Protein AF-A0A7S2RQ10-F1 (afdb_monomer_lite)

Radius of gyration: 37.57 Å; chains: 1; bounding box: 50×36×138 Å

pLDDT: mean 71.28, std 14.57, range [36.88, 92.69]

Organism: NCBI:txid1034831

Foldseek 3Di:
DDDDDDDPPDPPPQDVVNVVVVVVVVVVVVPDPPVVPDDCVPPDPPPDPPVPCLPPDLCVLLVLLVVLLVVLVVLVVVLVVLVVVCVVDDPDPPDDPVVNVVVVVCSCCSSVVSNVSSVVSNVSSVVSNVSSVVVVVCVVVPVHDNPPDDD

InterPro domains:
  IPR021434 Protein of unknown function DUF3082 [PF11282] (57-135)

Secondary structure (DSSP, 8-state):
---PPPP--------HHHHHHHHHHHHHHHS--TTSSS-GGG---SS-----GGGS-HHHHHHHHHHHHHHHHHHHHHHHHHHHHHHHSPPPTTS-HHHHHHHHHHHHHHHHHHHHHHHHHHHHHHHHHHHHHHHHHHHHHT---------

Sequence (151 aa):
SHPVQSPRRRRRRQSINDRLMMEIAEQEEAVPTLESDLPEMEKAPILGYKEDIEDVDPFLTLGGAVLTAGASYGMWKATGFLATKFAEHPPSEDAFYVIQRAVVLVRTMTVGGFSLASGIFGVTAFGLFALGLRVLIGLLVGELRPSTNKQ

Structure (mmCIF, N/CA/C/O backbone):
data_AF-A0A7S2RQ10-F1
#
_entry.id   AF-A0A7S2RQ10-F1
#
loop_
_atom_site.group_PDB
_atom_site.id
_atom_site.type_symbol
_atom_site.label_atom_id
_atom_site.label_alt_id
_atom_site.label_comp_id
_atom_site.label_asym_id
_atom_site.label_entity_id
_atom_site.label_seq_id
_atom_site.pdbx_PDB_ins_code
_atom_site.Cartn_x
_atom_site.Cartn_y
_atom_site.Cartn_z
_atom_site.occupancy
_atom_site.B_iso_or_equiv
_atom_site.auth_seq_id
_atom_site.auth_comp_id
_atom_site.auth_asym_id
_atom_site.auth_atom_id
_atom_site.pdbx_PDB_model_num
ATOM 1 N N . SER A 1 1 ? 23.481 3.841 105.535 1.00 41.56 1 SER A N 1
ATOM 2 C CA . SER A 1 1 ? 24.075 5.151 105.208 1.00 41.56 1 SER A CA 1
ATOM 3 C C . SER A 1 1 ? 24.654 5.095 103.800 1.00 41.56 1 SER A C 1
ATOM 5 O O . SER A 1 1 ? 25.411 4.178 103.521 1.00 41.56 1 SER A O 1
ATOM 7 N N . HIS A 1 2 ? 24.303 6.086 102.965 1.00 42.06 2 HIS A N 1
ATOM 8 C CA . HIS A 1 2 ? 24.920 6.445 101.666 1.00 42.06 2 HIS A CA 1
ATOM 9 C C . HIS A 1 2 ? 24.568 5.592 100.415 1.00 42.06 2 HIS A C 1
ATOM 11 O O . HIS A 1 2 ? 24.184 4.438 100.555 1.00 42.06 2 HIS A O 1
ATOM 17 N N . PRO A 1 3 ? 24.590 6.182 99.193 1.00 48.78 3 PRO A N 1
ATOM 18 C CA . PRO A 1 3 ? 23.501 7.031 98.698 1.00 48.78 3 PRO A CA 1
ATOM 19 C C . PRO A 1 3 ? 23.098 6.764 97.227 1.00 48.78 3 PRO A C 1
ATOM 21 O O . PRO A 1 3 ? 23.748 6.061 96.459 1.00 48.78 3 PRO A O 1
ATOM 24 N N . VAL A 1 4 ? 21.995 7.418 96.869 1.00 47.97 4 VAL A N 1
ATOM 25 C CA . VAL A 1 4 ? 21.335 7.563 95.566 1.00 47.97 4 VAL A CA 1
ATOM 26 C C . VAL A 1 4 ? 22.298 7.956 94.432 1.00 47.97 4 VAL A C 1
ATOM 28 O O . VAL A 1 4 ? 22.932 9.010 94.481 1.00 47.97 4 VAL A O 1
ATOM 31 N N . GLN A 1 5 ? 22.348 7.146 93.368 1.00 49.72 5 GLN A N 1
ATOM 32 C CA . GLN A 1 5 ? 22.937 7.539 92.084 1.00 49.72 5 GLN A CA 1
ATOM 33 C C . GLN A 1 5 ? 21.971 8.464 91.334 1.00 49.72 5 GLN A C 1
ATOM 35 O O . GLN A 1 5 ? 20.829 8.107 91.049 1.00 49.72 5 GLN A O 1
ATOM 40 N N . SER A 1 6 ? 22.441 9.663 91.006 1.00 55.31 6 SER A N 1
ATOM 41 C CA . SER A 1 6 ? 21.746 10.628 90.156 1.00 55.31 6 SER A CA 1
ATOM 42 C C . SER A 1 6 ? 21.971 10.290 88.673 1.00 55.31 6 SER A C 1
ATOM 44 O O . SER A 1 6 ? 23.119 10.110 88.255 1.00 55.31 6 SER A O 1
ATOM 46 N N . PRO A 1 7 ? 20.925 10.236 87.827 1.00 49.44 7 PRO A N 1
ATOM 47 C CA . PRO A 1 7 ? 21.123 10.023 86.404 1.00 49.44 7 PRO A CA 1
ATOM 48 C C . PRO A 1 7 ? 21.595 11.327 85.751 1.00 49.44 7 PRO A C 1
ATOM 50 O O . PRO A 1 7 ? 20.900 12.346 85.734 1.00 49.44 7 PRO A O 1
ATOM 53 N N . ARG A 1 8 ? 22.805 11.291 85.185 1.00 49.03 8 ARG A N 1
ATOM 54 C CA . ARG A 1 8 ? 23.338 12.344 84.314 1.00 49.03 8 ARG A CA 1
ATOM 55 C C . ARG A 1 8 ? 22.391 12.548 83.126 1.00 49.03 8 ARG A C 1
ATOM 57 O O . ARG A 1 8 ? 22.332 11.713 82.225 1.00 49.03 8 ARG A O 1
ATOM 64 N N . ARG A 1 9 ? 21.695 13.690 83.097 1.00 52.34 9 ARG A N 1
ATOM 65 C CA . ARG A 1 9 ? 20.972 14.200 81.921 1.00 52.34 9 ARG A CA 1
ATOM 66 C C . ARG A 1 9 ? 21.951 14.354 80.753 1.00 52.34 9 ARG A C 1
ATOM 68 O O . ARG A 1 9 ? 22.672 15.346 80.659 1.00 52.34 9 ARG A O 1
ATOM 75 N N . ARG A 1 10 ? 21.970 13.383 79.836 1.00 55.22 10 ARG A N 1
ATOM 76 C CA . ARG A 1 10 ? 22.561 13.568 78.507 1.00 55.22 10 ARG A CA 1
ATOM 77 C C . ARG A 1 10 ? 21.682 14.564 77.751 1.00 55.22 10 ARG A C 1
ATOM 79 O O . ARG A 1 10 ? 20.586 14.223 77.318 1.00 55.22 10 ARG A O 1
ATOM 86 N N . ARG A 1 11 ? 22.162 15.804 77.611 1.00 55.44 11 ARG A N 1
ATOM 87 C CA . ARG A 1 11 ? 21.650 16.773 76.631 1.00 55.44 11 ARG A CA 1
ATOM 88 C C . ARG A 1 11 ? 21.770 16.125 75.250 1.00 55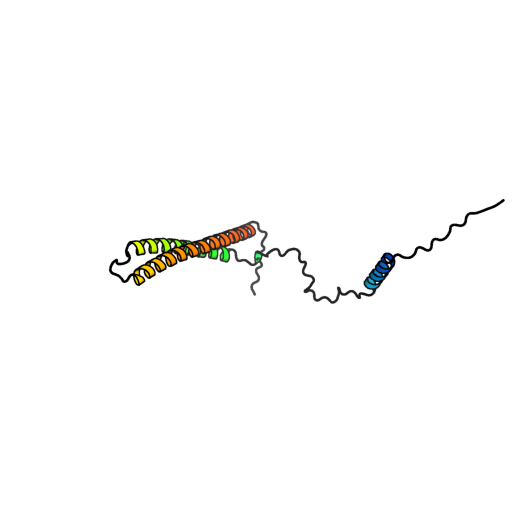.44 11 ARG A C 1
ATOM 90 O O . ARG A 1 11 ? 22.870 16.025 74.708 1.00 55.44 11 ARG A O 1
ATOM 97 N N . ARG A 1 12 ? 20.650 15.633 74.721 1.00 56.56 12 ARG A N 1
ATOM 98 C CA . ARG A 1 12 ? 20.538 15.131 73.352 1.00 56.56 12 ARG A CA 1
ATOM 99 C C . ARG A 1 12 ? 20.787 16.333 72.444 1.00 56.56 12 ARG A C 1
ATOM 101 O O . ARG A 1 12 ? 19.973 17.250 72.402 1.00 56.56 12 ARG A O 1
ATOM 108 N N . ARG A 1 13 ? 21.964 16.389 71.815 1.00 57.19 13 ARG A N 1
ATOM 109 C CA . ARG A 1 13 ? 22.200 17.327 70.716 1.00 57.19 13 ARG A CA 1
ATOM 110 C C . ARG A 1 13 ? 21.182 16.953 69.647 1.00 57.19 13 ARG A C 1
ATOM 112 O O . ARG A 1 13 ? 21.213 15.816 69.184 1.00 57.19 13 ARG A O 1
ATOM 119 N N . GLN A 1 14 ? 20.252 17.857 69.356 1.00 62.03 14 GLN A N 1
ATOM 120 C CA . GLN A 1 14 ? 19.351 17.700 68.221 1.00 62.03 14 GLN A CA 1
ATOM 121 C C . GLN A 1 14 ? 20.224 17.458 66.995 1.00 62.03 14 GLN A C 1
ATOM 123 O O . GLN A 1 14 ? 21.184 18.198 66.750 1.00 62.03 14 GLN A O 1
ATOM 128 N N . SER A 1 15 ? 19.970 16.346 66.315 1.00 72.56 15 SER A N 1
ATOM 129 C CA . SER A 1 15 ? 20.679 16.040 65.086 1.00 72.56 15 SER A CA 1
ATOM 130 C C . SER A 1 15 ? 20.288 17.085 64.042 1.00 72.56 15 SER A C 1
ATOM 132 O O . SER A 1 15 ? 19.214 17.678 64.118 1.00 72.56 15 SER A O 1
ATOM 134 N N . ILE A 1 16 ? 21.160 17.346 63.070 1.00 66.94 16 ILE A N 1
ATOM 135 C CA . ILE A 1 16 ? 20.828 18.246 61.954 1.00 66.94 16 ILE A CA 1
ATOM 136 C C . ILE A 1 16 ? 19.538 17.774 61.263 1.00 66.94 16 ILE A C 1
ATOM 138 O O . ILE A 1 16 ? 18.731 18.596 60.848 1.00 66.94 16 ILE A O 1
ATOM 142 N N . ASN A 1 17 ? 19.300 16.460 61.264 1.00 72.81 17 ASN A N 1
ATOM 143 C CA . ASN A 1 17 ? 18.074 15.853 60.770 1.00 72.81 17 ASN A CA 1
ATOM 144 C C . ASN A 1 17 ? 16.832 16.302 61.559 1.00 72.81 17 ASN A C 1
ATOM 146 O O . ASN A 1 17 ? 15.834 16.664 60.957 1.00 72.81 17 ASN A O 1
ATOM 150 N N . ASP A 1 18 ? 16.902 16.374 62.893 1.00 74.38 18 ASP A N 1
ATOM 151 C CA . ASP A 1 18 ? 15.773 16.846 63.714 1.00 74.38 18 ASP A CA 1
ATOM 152 C C . ASP A 1 18 ? 15.446 18.324 63.446 1.00 74.38 18 ASP A C 1
ATOM 154 O O . ASP A 1 18 ? 14.292 18.730 63.542 1.00 74.38 18 ASP A O 1
ATOM 158 N N . ARG A 1 19 ? 16.458 19.131 63.103 1.00 65.50 19 ARG A N 1
ATOM 159 C CA . ARG A 1 19 ? 16.275 20.551 62.763 1.00 65.50 19 ARG A CA 1
ATOM 160 C C . ARG A 1 19 ? 15.670 20.715 61.371 1.00 65.50 19 ARG A C 1
ATOM 162 O O . ARG A 1 19 ? 14.739 21.491 61.228 1.00 65.50 19 ARG A O 1
ATOM 169 N N . LEU A 1 20 ? 16.136 19.929 60.399 1.00 70.94 20 LEU A N 1
ATOM 170 C CA . LEU A 1 20 ? 15.570 19.887 59.048 1.00 70.94 20 LEU A CA 1
ATOM 171 C C . LEU A 1 20 ? 14.102 19.452 59.062 1.00 70.94 20 LEU A C 1
ATOM 173 O O . LEU A 1 20 ? 13.290 20.053 58.378 1.00 70.94 20 LEU A O 1
ATOM 177 N N . MET A 1 21 ? 13.736 18.459 59.876 1.00 72.38 21 MET A N 1
ATOM 178 C CA . MET A 1 21 ? 12.337 18.026 59.989 1.00 72.38 21 MET A CA 1
ATOM 179 C C . MET A 1 21 ? 11.438 19.095 60.617 1.00 72.38 21 MET A C 1
ATOM 181 O O . MET A 1 21 ? 10.271 19.199 60.258 1.00 72.38 21 MET A O 1
ATOM 185 N N . MET A 1 22 ? 11.975 19.891 61.543 1.00 71.38 22 MET A N 1
ATOM 186 C CA . MET A 1 22 ? 11.243 21.001 62.151 1.00 71.38 22 MET A CA 1
ATOM 187 C C . MET A 1 22 ? 11.074 22.162 61.162 1.00 71.38 22 MET A C 1
ATOM 189 O O . MET A 1 22 ? 10.005 22.750 61.101 1.00 71.38 22 MET A O 1
ATOM 193 N N . GLU A 1 23 ? 12.094 22.424 60.342 1.00 68.75 23 GLU A N 1
ATOM 194 C CA . GLU A 1 23 ? 12.077 23.446 59.289 1.00 68.75 23 GLU A CA 1
ATOM 195 C C . GLU A 1 23 ? 11.159 23.057 58.115 1.00 68.75 23 GLU A C 1
ATOM 197 O O . GLU A 1 23 ? 10.442 23.908 57.603 1.00 68.75 23 GLU A O 1
ATOM 202 N N . ILE A 1 24 ? 11.097 21.771 57.742 1.00 67.38 24 ILE A N 1
ATOM 203 C CA . ILE A 1 24 ? 10.138 21.253 56.747 1.00 67.38 24 ILE A CA 1
ATOM 204 C C . ILE A 1 24 ? 8.702 21.361 57.272 1.00 67.38 24 ILE A C 1
ATOM 206 O O . ILE A 1 24 ? 7.834 21.813 56.535 1.00 67.38 24 ILE A O 1
ATOM 210 N N . ALA A 1 25 ? 8.452 21.000 58.535 1.00 68.94 25 ALA A N 1
ATOM 211 C CA . ALA A 1 25 ? 7.119 21.106 59.134 1.00 68.94 25 ALA A CA 1
ATOM 212 C C . ALA A 1 25 ? 6.653 22.568 59.268 1.00 68.94 25 ALA A C 1
ATOM 214 O O . ALA A 1 25 ? 5.484 22.869 59.052 1.00 68.94 25 ALA A O 1
ATOM 215 N N . GLU A 1 26 ? 7.572 23.486 59.581 1.00 67.94 26 GLU A N 1
ATOM 216 C CA . GLU A 1 26 ? 7.289 24.925 59.633 1.00 67.94 26 GLU A CA 1
ATOM 217 C C . GLU A 1 26 ? 7.080 25.515 58.225 1.00 67.94 26 GLU A C 1
ATOM 219 O O . GLU A 1 26 ? 6.206 26.360 58.034 1.00 67.94 26 GLU A O 1
ATOM 224 N N . GLN A 1 27 ? 7.808 25.028 57.210 1.00 59.66 27 GLN A N 1
ATOM 225 C CA . GLN A 1 27 ? 7.540 25.372 55.810 1.00 59.66 27 GLN A CA 1
ATOM 226 C C . GLN A 1 27 ? 6.208 24.805 55.309 1.00 59.66 27 GLN A C 1
ATOM 228 O O . GLN A 1 27 ? 5.549 25.468 54.524 1.00 59.66 27 GLN A O 1
ATOM 233 N N . GLU A 1 28 ? 5.773 23.634 55.764 1.00 59.84 28 GLU A N 1
ATOM 234 C CA . GLU A 1 28 ? 4.487 23.042 55.373 1.00 59.84 28 GLU A CA 1
ATOM 235 C C . GLU A 1 28 ? 3.287 23.846 55.914 1.00 59.84 28 GLU A C 1
ATOM 237 O O . GLU A 1 28 ? 2.258 23.936 55.250 1.00 59.84 28 GLU A O 1
ATOM 242 N N . GLU A 1 29 ? 3.436 24.505 57.072 1.00 59.44 29 GLU A N 1
ATOM 243 C CA . GLU A 1 29 ? 2.418 25.392 57.661 1.00 59.44 29 GLU A CA 1
ATOM 244 C C . GLU A 1 29 ? 2.470 26.826 57.089 1.00 59.44 29 GLU A C 1
ATOM 246 O O . GLU A 1 29 ? 1.437 27.483 56.948 1.00 59.44 29 GLU A O 1
ATOM 251 N N . ALA A 1 30 ? 3.663 27.313 56.720 1.00 55.44 30 ALA A N 1
ATOM 252 C CA . ALA A 1 30 ? 3.872 28.634 56.119 1.00 55.44 30 ALA A CA 1
ATOM 253 C C . ALA A 1 30 ? 3.777 28.654 54.584 1.00 55.44 30 ALA A C 1
ATOM 255 O O . ALA A 1 30 ? 3.879 29.730 53.990 1.00 55.44 30 ALA A O 1
ATOM 256 N N . VAL A 1 31 ? 3.590 27.503 53.933 1.00 54.16 31 VAL A N 1
ATOM 257 C CA . VAL A 1 31 ? 3.164 27.428 52.534 1.00 54.16 31 VAL A CA 1
ATOM 258 C C . VAL A 1 31 ? 1.648 27.634 52.546 1.00 54.16 31 VAL A C 1
ATOM 260 O O . VAL A 1 31 ? 0.911 26.686 52.824 1.00 54.16 31 VAL A O 1
ATOM 263 N N . PRO A 1 32 ? 1.142 28.861 52.290 1.00 51.94 32 PRO A N 1
ATOM 264 C CA . PRO A 1 32 ? -0.281 29.046 52.055 1.00 51.94 32 PRO A CA 1
ATOM 265 C C . PRO A 1 32 ? -0.663 28.063 50.963 1.00 51.94 32 PRO A C 1
ATOM 267 O O . PRO A 1 32 ? -0.002 28.034 49.932 1.00 51.94 32 PRO A O 1
ATOM 270 N N . THR A 1 33 ? -1.661 27.230 51.237 1.00 51.47 33 THR A N 1
ATOM 271 C CA . THR A 1 33 ? -2.249 26.227 50.350 1.00 51.47 33 THR A CA 1
ATOM 272 C C . THR A 1 33 ? -2.228 26.667 48.881 1.00 51.47 33 THR A C 1
ATOM 274 O O . THR A 1 33 ? -3.210 27.198 48.371 1.00 51.47 33 THR A O 1
ATOM 277 N N . LEU A 1 34 ? -1.128 26.395 48.170 1.00 51.53 34 LEU A N 1
ATOM 278 C CA . LEU A 1 34 ? -0.972 26.662 46.734 1.00 51.53 34 LEU A CA 1
ATOM 279 C C . LEU A 1 34 ? -1.779 25.660 45.897 1.00 51.53 34 LEU A C 1
ATOM 281 O O . LEU A 1 34 ? -1.547 25.490 44.709 1.00 51.53 34 LEU A O 1
ATOM 285 N N . GLU A 1 35 ? -2.724 24.968 46.526 1.00 54.00 35 GLU A N 1
ATOM 286 C CA . GLU A 1 35 ? -3.650 24.056 45.882 1.00 54.00 35 GLU A CA 1
ATOM 287 C C . GLU A 1 35 ? -4.981 24.736 45.522 1.00 54.00 35 GLU A C 1
ATOM 289 O O . GLU A 1 35 ? -5.737 24.187 44.722 1.00 54.00 35 GLU A O 1
ATOM 294 N N . SER A 1 36 ? -5.262 25.937 46.054 1.00 55.22 36 SER A N 1
ATOM 295 C CA . SER A 1 36 ? -6.476 26.704 45.725 1.00 55.22 36 SER A CA 1
ATOM 296 C C . SER A 1 36 ? -6.325 27.685 44.555 1.00 55.22 36 SER A C 1
ATOM 298 O O . SER A 1 36 ? -7.341 28.192 44.096 1.00 55.22 36 SER A O 1
ATOM 300 N N . ASP A 1 37 ? -5.103 27.935 44.065 1.00 51.41 37 ASP A N 1
ATOM 301 C CA . ASP A 1 37 ? -4.810 28.926 43.004 1.00 51.41 37 ASP A CA 1
ATOM 302 C C . ASP A 1 37 ? -4.033 28.351 41.801 1.00 51.41 37 ASP A C 1
ATOM 304 O O . ASP A 1 37 ? -3.514 29.093 40.965 1.00 51.41 37 ASP A O 1
ATOM 308 N N . LEU A 1 38 ? -3.952 27.025 41.666 1.00 53.44 38 LEU A N 1
ATOM 309 C CA . LEU A 1 38 ? -3.529 26.424 40.400 1.00 53.44 38 LEU A CA 1
ATOM 310 C C . LEU A 1 38 ? -4.722 26.465 39.434 1.00 53.44 38 LEU A C 1
ATOM 312 O O . LEU A 1 38 ? -5.788 25.951 39.790 1.00 53.44 38 LEU A O 1
ATOM 316 N N . PRO A 1 39 ? -4.593 27.038 38.220 1.00 56.88 39 PRO A N 1
ATOM 317 C CA . PRO A 1 39 ? -5.619 26.849 37.205 1.00 56.88 39 PRO A CA 1
ATOM 318 C C . PRO A 1 39 ? -5.813 25.339 37.019 1.00 56.88 39 PRO A C 1
ATOM 320 O O . PRO A 1 39 ? -4.831 24.601 36.932 1.00 56.88 39 PRO A O 1
ATOM 323 N N . GLU A 1 40 ? -7.064 24.873 36.937 1.00 56.50 40 GLU A N 1
ATOM 324 C CA . GLU A 1 40 ? -7.446 23.450 36.794 1.00 56.50 40 GLU A CA 1
ATOM 325 C C . GLU A 1 40 ? -6.712 22.696 35.659 1.00 56.50 40 GLU A C 1
ATOM 327 O O . GLU A 1 40 ? -6.773 21.472 35.574 1.00 56.50 40 GLU A O 1
ATOM 332 N N . MET A 1 41 ? -5.975 23.411 34.808 1.00 55.09 41 MET A N 1
ATOM 333 C CA . MET A 1 41 ? -5.147 22.894 33.724 1.00 55.09 41 MET A CA 1
ATOM 334 C C . MET A 1 41 ? -3.960 22.016 34.168 1.00 55.09 41 MET A C 1
ATOM 336 O O . MET A 1 41 ? -3.462 21.261 33.338 1.00 55.09 41 MET A O 1
ATOM 340 N N . GLU A 1 42 ? -3.520 22.050 35.434 1.00 58.75 42 GLU A N 1
ATOM 341 C CA . GLU A 1 42 ? -2.412 21.202 35.938 1.00 58.75 42 GLU A CA 1
ATOM 342 C C . GLU A 1 42 ? -2.869 20.099 36.917 1.00 58.75 42 GLU A C 1
ATOM 344 O O . GLU A 1 42 ? -2.072 19.503 37.635 1.00 58.75 42 GLU A O 1
ATOM 349 N N . LYS A 1 43 ? -4.167 19.772 36.943 1.00 55.22 43 LYS A N 1
ATOM 350 C CA . LYS A 1 43 ? -4.688 18.558 37.602 1.00 55.22 43 LYS A CA 1
ATOM 351 C C . LYS A 1 43 ? -5.169 17.524 36.584 1.00 55.22 43 LYS A C 1
ATOM 353 O O . LYS A 1 43 ? -6.157 16.834 36.811 1.00 55.22 43 LYS A O 1
ATOM 358 N N . ALA A 1 44 ? -4.468 17.386 35.460 1.00 58.22 44 ALA A N 1
ATOM 359 C CA . ALA A 1 44 ? -4.662 16.236 34.588 1.00 58.22 44 ALA A CA 1
ATOM 360 C C . ALA A 1 44 ? -3.873 15.044 35.165 1.00 58.22 44 ALA A C 1
ATOM 362 O O . ALA A 1 44 ? -2.639 15.085 35.177 1.00 58.22 44 ALA A O 1
ATOM 363 N N . PRO A 1 45 ? -4.525 13.979 35.666 1.00 55.22 45 PRO A N 1
ATOM 364 C CA . PRO A 1 45 ? -3.810 12.767 36.037 1.00 55.22 45 PRO A CA 1
ATOM 365 C C . PRO A 1 45 ? -3.058 12.234 34.809 1.00 55.22 45 PRO A C 1
ATOM 367 O O . PRO A 1 45 ? -3.667 11.891 33.798 1.00 55.22 45 PRO A O 1
ATOM 370 N N . ILE A 1 46 ? -1.730 12.110 34.904 1.00 55.12 46 ILE A N 1
ATOM 371 C CA . ILE A 1 46 ? -0.855 11.465 33.901 1.00 55.12 46 ILE A CA 1
ATOM 372 C C . ILE A 1 46 ? -1.015 9.928 33.971 1.00 55.12 46 ILE A C 1
ATOM 374 O O . ILE A 1 46 ? -0.060 9.157 33.962 1.00 55.12 46 ILE A O 1
ATOM 378 N N . LEU A 1 47 ? -2.253 9.462 34.125 1.00 59.94 47 LEU A N 1
ATOM 379 C CA . LEU A 1 47 ? -2.628 8.071 34.335 1.00 59.94 47 LEU A CA 1
ATOM 380 C C . LEU A 1 47 ? -3.914 7.806 33.559 1.00 59.94 47 LEU A C 1
ATOM 382 O O . LEU A 1 47 ? -5.021 7.941 34.068 1.00 59.94 47 LEU A O 1
ATOM 386 N N . GLY A 1 48 ? -3.726 7.409 32.303 1.00 56.62 48 GLY A N 1
ATOM 387 C CA . GLY A 1 48 ? -4.796 6.910 31.452 1.00 56.62 48 GLY A CA 1
ATOM 388 C C . GLY A 1 48 ? -5.230 7.896 30.383 1.00 56.62 48 GLY A C 1
ATOM 389 O O . GLY A 1 48 ? -6.392 8.282 30.347 1.00 56.62 48 GLY A O 1
ATOM 390 N N . TYR A 1 49 ? -4.342 8.189 29.430 1.00 51.47 49 TYR A N 1
ATOM 391 C CA . TYR A 1 49 ? -4.806 8.398 28.061 1.00 51.47 49 TYR A CA 1
ATOM 392 C C . TYR A 1 49 ? -5.358 7.049 27.579 1.00 51.47 49 TYR A C 1
ATOM 394 O O . TYR A 1 49 ? -4.663 6.246 26.959 1.00 51.47 49 TYR A O 1
ATOM 402 N N . LYS A 1 50 ? -6.588 6.726 27.990 1.00 53.78 50 LYS A N 1
ATOM 403 C CA . LYS A 1 50 ? -7.405 5.814 27.209 1.00 53.78 50 LYS A CA 1
ATOM 404 C C . LYS A 1 50 ? -7.641 6.596 25.930 1.00 53.78 50 LYS A C 1
ATOM 406 O O . LYS A 1 50 ? -8.276 7.639 25.973 1.00 53.78 50 LYS A O 1
ATOM 411 N N . GLU A 1 51 ? -6.996 6.177 24.848 1.00 60.59 51 GLU A N 1
ATOM 412 C CA . GLU A 1 51 ? -7.358 6.632 23.512 1.00 60.59 51 GLU A CA 1
ATOM 413 C C . GLU A 1 51 ? -8.869 6.443 23.398 1.00 60.59 51 GLU A C 1
ATOM 415 O O . GLU A 1 51 ? -9.342 5.305 23.328 1.00 60.59 51 GLU A O 1
ATOM 420 N N . ASP A 1 52 ? -9.621 7.539 23.490 1.00 58.31 52 ASP A N 1
ATOM 421 C CA . ASP A 1 52 ? -11.061 7.535 23.297 1.00 58.31 52 ASP A CA 1
ATOM 422 C C . ASP A 1 52 ? -11.296 7.223 21.818 1.00 58.31 52 ASP A C 1
ATOM 424 O O . ASP A 1 52 ? -11.360 8.087 20.949 1.00 58.31 52 ASP A O 1
ATOM 428 N N . ILE A 1 53 ? -11.372 5.922 21.532 1.00 60.34 53 ILE A N 1
ATOM 429 C CA . ILE A 1 53 ? -11.701 5.343 20.223 1.00 60.34 53 ILE A CA 1
ATOM 430 C C . ILE A 1 53 ? -13.146 5.712 19.820 1.00 60.34 53 ILE A C 1
ATOM 432 O O . ILE A 1 53 ? -13.551 5.493 18.682 1.00 60.34 53 ILE A O 1
ATOM 436 N N . GLU A 1 54 ? -13.898 6.317 20.743 1.00 64.50 54 GLU A N 1
ATOM 437 C CA . GLU A 1 54 ? -15.259 6.824 20.584 1.00 64.50 54 GLU A CA 1
ATOM 438 C C . GLU A 1 54 ? -15.412 7.829 19.426 1.00 64.50 54 GLU A C 1
ATOM 440 O O . GLU A 1 54 ? -16.452 7.830 18.775 1.00 64.50 54 GLU A O 1
ATOM 445 N N . ASP A 1 55 ? -14.386 8.640 19.134 1.00 64.38 55 ASP A N 1
ATOM 446 C CA . ASP A 1 55 ? -14.432 9.671 18.076 1.00 64.38 55 ASP A CA 1
ATOM 447 C C . ASP A 1 55 ? -13.996 9.151 16.694 1.00 64.38 55 ASP A C 1
ATOM 449 O O . ASP A 1 55 ? -14.036 9.865 15.688 1.00 64.38 55 ASP A O 1
ATOM 453 N N . VAL A 1 56 ? -13.547 7.896 16.614 1.00 67.69 56 VAL A N 1
ATOM 454 C CA . VAL A 1 56 ? -13.107 7.301 15.352 1.00 67.69 56 VAL A CA 1
ATOM 455 C C . VAL A 1 56 ? -14.300 6.670 14.655 1.00 67.69 56 VAL A C 1
ATOM 457 O O . VAL A 1 56 ? -14.725 5.573 15.012 1.00 67.69 56 VAL A O 1
ATOM 460 N N . ASP A 1 57 ? -14.782 7.312 13.589 1.00 79.25 57 ASP A N 1
ATOM 461 C CA . ASP A 1 57 ? -15.827 6.747 12.738 1.00 79.25 57 ASP A CA 1
ATOM 462 C C . ASP A 1 57 ? -15.397 5.370 12.173 1.00 79.25 57 ASP A C 1
ATOM 464 O O . ASP A 1 57 ? -14.510 5.286 11.304 1.00 79.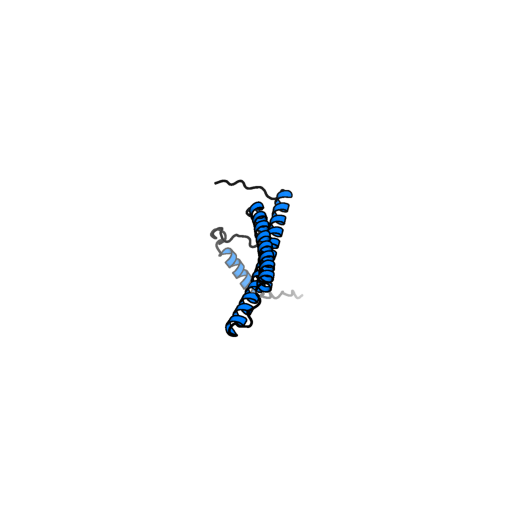25 57 ASP A O 1
ATOM 468 N N . PRO A 1 58 ? -16.031 4.257 12.600 1.00 73.50 58 PRO A N 1
ATOM 469 C CA . PRO A 1 58 ? -15.644 2.913 12.165 1.00 73.50 58 PRO A CA 1
ATOM 470 C C . PRO A 1 58 ? -15.881 2.716 10.667 1.00 73.50 58 PRO A C 1
ATOM 472 O O . PRO A 1 58 ? -15.132 2.021 9.984 1.00 73.50 58 PRO A O 1
ATOM 475 N N . PHE A 1 59 ? -16.912 3.364 10.125 1.00 77.25 59 PHE A N 1
ATOM 476 C CA . PHE A 1 59 ? -17.220 3.304 8.701 1.00 77.25 59 PHE A CA 1
ATOM 477 C C . PHE A 1 59 ? -16.184 4.048 7.855 1.00 77.25 59 PHE A C 1
ATOM 479 O O . PHE A 1 59 ?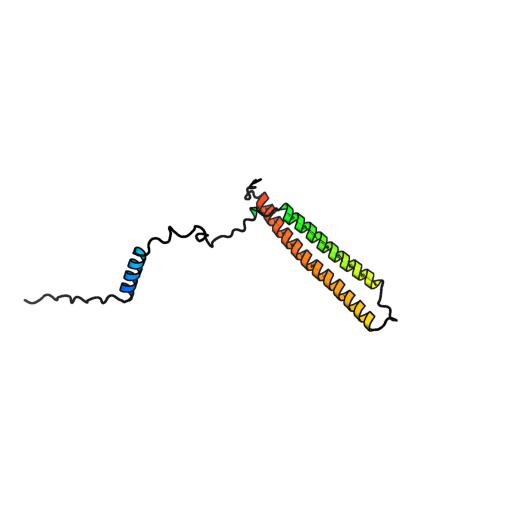 -15.859 3.592 6.758 1.00 77.25 59 PHE A O 1
ATOM 486 N N . LEU A 1 60 ? -15.624 5.151 8.367 1.00 81.38 60 LEU A N 1
ATOM 487 C CA . LEU A 1 60 ? -14.592 5.916 7.671 1.00 81.38 60 LEU A CA 1
ATOM 488 C C . LEU A 1 60 ? -13.261 5.156 7.652 1.00 81.38 60 LEU A C 1
ATOM 490 O O . LEU A 1 60 ? -12.617 5.068 6.607 1.00 81.38 60 LEU A O 1
ATOM 494 N N . THR A 1 61 ? -12.874 4.549 8.777 1.00 83.69 61 THR A N 1
ATOM 495 C CA . THR A 1 61 ? -11.648 3.737 8.868 1.00 83.69 61 THR A CA 1
ATOM 496 C C . THR A 1 61 ? -11.727 2.473 8.017 1.00 83.69 61 THR A C 1
ATOM 498 O O . THR A 1 61 ? -10.787 2.171 7.278 1.00 83.69 61 THR A O 1
ATOM 501 N N . LEU A 1 62 ? -12.858 1.764 8.043 1.00 83.94 62 LEU A N 1
ATOM 502 C CA . LEU A 1 62 ? -13.052 0.549 7.250 1.00 83.94 62 LEU A CA 1
ATOM 503 C C . LEU A 1 62 ? -13.205 0.862 5.751 1.00 83.94 62 LEU A C 1
ATOM 505 O O . LEU A 1 62 ? -12.638 0.160 4.912 1.00 83.94 62 LEU A O 1
ATOM 509 N N . GLY A 1 63 ? -13.884 1.960 5.404 1.00 85.94 63 GLY A N 1
ATOM 510 C CA . GLY A 1 63 ? -13.945 2.474 4.033 1.00 85.94 63 GLY A CA 1
ATOM 511 C C . GLY A 1 63 ? -12.564 2.874 3.505 1.00 85.94 63 GLY A C 1
ATOM 512 O O . GLY A 1 63 ? -12.178 2.473 2.405 1.00 85.94 63 GLY A O 1
ATOM 513 N N . GLY A 1 64 ? -11.775 3.579 4.321 1.00 83.25 64 GLY A N 1
ATOM 514 C CA . GLY A 1 64 ? -10.377 3.898 4.036 1.00 83.25 64 GLY A CA 1
ATOM 515 C C . GLY A 1 64 ? -9.512 2.650 3.845 1.00 83.25 64 GLY A C 1
ATOM 516 O O . GLY A 1 64 ? -8.717 2.604 2.905 1.00 83.25 64 GLY A O 1
ATOM 517 N N . ALA A 1 65 ? -9.702 1.609 4.664 1.00 84.00 65 ALA A N 1
ATOM 518 C CA . ALA A 1 65 ? -8.994 0.334 4.532 1.00 84.00 65 ALA A CA 1
ATOM 519 C C . ALA A 1 65 ? -9.252 -0.321 3.167 1.00 84.00 65 ALA A C 1
ATOM 521 O O . ALA A 1 65 ? -8.307 -0.717 2.484 1.00 84.00 65 ALA A O 1
ATOM 522 N N . VAL A 1 66 ? -10.518 -0.386 2.739 1.00 87.94 66 VAL A N 1
ATOM 523 C CA . VAL A 1 66 ? -10.911 -0.971 1.446 1.00 87.94 66 VAL A CA 1
ATOM 524 C C . VAL A 1 66 ? -10.361 -0.156 0.276 1.00 87.94 66 VAL A C 1
ATOM 526 O O . VAL A 1 66 ? -9.807 -0.735 -0.659 1.00 87.94 66 VAL A O 1
ATOM 529 N N . LEU A 1 67 ? -10.455 1.177 0.327 1.00 88.81 67 LEU A N 1
ATOM 530 C CA . LEU A 1 67 ? -9.905 2.046 -0.719 1.00 88.81 67 LEU A CA 1
ATOM 531 C C . LEU A 1 67 ? -8.382 1.904 -0.833 1.00 88.81 67 LEU A C 1
ATOM 533 O O . LEU A 1 67 ? -7.854 1.750 -1.934 1.00 88.81 67 LEU A O 1
ATOM 537 N N . THR A 1 68 ? -7.681 1.892 0.300 1.00 86.38 68 THR A N 1
ATOM 538 C CA . THR A 1 68 ? -6.220 1.725 0.363 1.00 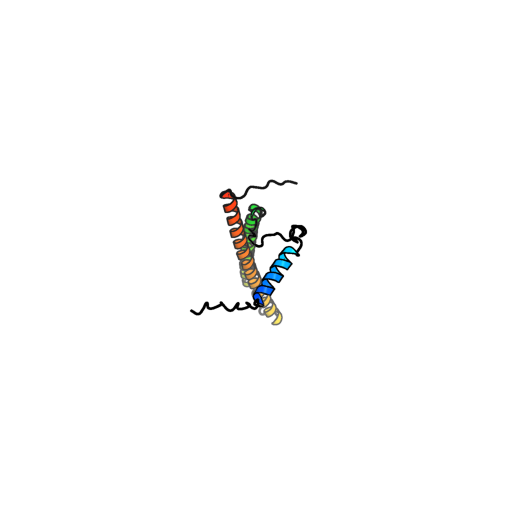86.38 68 THR A CA 1
ATOM 539 C C . THR A 1 68 ? -5.801 0.334 -0.128 1.00 86.38 68 THR A C 1
ATOM 541 O O . THR A 1 68 ? -4.837 0.207 -0.885 1.00 86.38 68 THR A O 1
ATOM 544 N N . ALA A 1 69 ? -6.554 -0.713 0.228 1.00 85.44 69 ALA A N 1
ATOM 545 C CA . ALA A 1 69 ? -6.334 -2.069 -0.274 1.00 85.44 69 ALA A CA 1
ATOM 546 C C . ALA A 1 69 ? -6.532 -2.147 -1.796 1.00 85.44 69 ALA A C 1
ATOM 548 O O . ALA A 1 69 ? -5.705 -2.724 -2.505 1.00 85.44 69 ALA A O 1
ATOM 549 N N . GLY A 1 70 ? -7.590 -1.514 -2.313 1.00 88.00 70 GLY A N 1
ATOM 550 C CA . GLY A 1 70 ? -7.846 -1.404 -3.748 1.00 88.00 70 GLY A CA 1
ATOM 551 C C . GLY A 1 70 ? -6.727 -0.666 -4.483 1.00 88.00 70 GLY A C 1
ATOM 552 O O . GLY A 1 70 ? -6.278 -1.124 -5.534 1.00 88.00 70 GLY A O 1
ATOM 553 N N . ALA A 1 71 ? -6.214 0.423 -3.906 1.00 85.62 71 ALA A N 1
ATOM 554 C CA . ALA A 1 71 ? -5.075 1.157 -4.449 1.00 85.62 71 ALA A CA 1
ATOM 555 C C . ALA A 1 71 ? -3.798 0.299 -4.479 1.00 85.62 71 ALA A C 1
ATOM 557 O O . ALA A 1 71 ? -3.120 0.260 -5.505 1.00 85.62 71 ALA A O 1
ATOM 558 N N . SER A 1 72 ? -3.504 -0.453 -3.411 1.00 84.81 72 SER A N 1
ATOM 559 C CA . SER A 1 72 ? -2.369 -1.392 -3.370 1.00 84.81 72 SER A CA 1
ATOM 560 C C . SER A 1 72 ? -2.470 -2.465 -4.461 1.00 84.81 72 SER A C 1
ATOM 562 O O . SER A 1 72 ? -1.496 -2.708 -5.183 1.00 84.81 72 SER A O 1
ATOM 564 N N . TYR A 1 73 ? -3.660 -3.051 -4.641 1.00 85.44 73 TYR A N 1
ATOM 565 C CA . TYR A 1 73 ? -3.924 -4.025 -5.702 1.00 85.44 73 TYR A CA 1
ATOM 566 C C . TYR A 1 73 ? -3.792 -3.405 -7.101 1.00 85.44 73 TYR A C 1
ATOM 568 O O . TYR A 1 73 ? -3.196 -4.007 -7.997 1.00 85.44 73 TYR A O 1
ATOM 576 N N . GLY A 1 74 ? -4.288 -2.178 -7.286 1.00 85.81 74 GLY A N 1
ATOM 577 C CA . GLY A 1 74 ? -4.118 -1.403 -8.515 1.00 85.81 74 GLY A CA 1
ATOM 578 C C . GLY A 1 74 ? -2.644 -1.163 -8.846 1.00 85.81 74 GLY A C 1
ATOM 579 O O . GLY A 1 74 ? -2.218 -1.408 -9.975 1.00 85.81 74 GLY A O 1
ATOM 580 N N . MET A 1 75 ? -1.844 -0.784 -7.846 1.00 82.75 75 MET A N 1
ATOM 581 C CA . MET A 1 75 ? -0.391 -0.634 -7.956 1.00 82.75 75 MET A CA 1
ATOM 582 C C . MET A 1 75 ? 0.283 -1.952 -8.374 1.00 82.75 75 MET A C 1
ATOM 584 O O . MET A 1 75 ? 1.132 -1.953 -9.260 1.00 82.75 75 MET A O 1
ATOM 588 N N . TRP A 1 76 ? -0.116 -3.086 -7.788 1.00 81.25 76 TRP A N 1
ATOM 589 C CA . TRP A 1 76 ? 0.433 -4.401 -8.137 1.00 81.25 76 TRP A CA 1
ATOM 590 C C . TRP A 1 76 ? 0.106 -4.806 -9.581 1.00 81.25 76 TRP A C 1
ATOM 592 O O . TRP A 1 76 ? 0.977 -5.260 -10.329 1.00 81.25 76 TRP A O 1
ATOM 602 N N . LYS A 1 77 ? -1.137 -4.574 -10.018 1.00 82.88 77 LYS A N 1
ATOM 603 C CA . LYS A 1 77 ? -1.560 -4.791 -11.409 1.00 82.88 77 LYS A CA 1
ATOM 604 C C . LYS A 1 77 ? -0.811 -3.878 -12.377 1.00 82.88 77 LYS A C 1
ATOM 606 O O . LYS A 1 77 ? -0.429 -4.340 -13.453 1.00 82.88 77 LYS A O 1
ATOM 611 N N . ALA A 1 78 ? -0.560 -2.626 -11.992 1.00 77.56 78 ALA A N 1
ATOM 612 C CA . ALA A 1 78 ? 0.257 -1.700 -12.767 1.00 77.56 78 ALA A CA 1
ATOM 613 C C . ALA A 1 78 ? 1.688 -2.232 -12.926 1.00 77.56 78 ALA A C 1
ATOM 615 O O . ALA A 1 78 ? 2.181 -2.285 -14.047 1.00 77.56 78 ALA A O 1
ATOM 616 N N . THR A 1 79 ? 2.322 -2.735 -11.861 1.00 80.19 79 THR A N 1
ATOM 617 C CA . THR A 1 79 ? 3.648 -3.375 -11.945 1.00 80.19 79 THR A 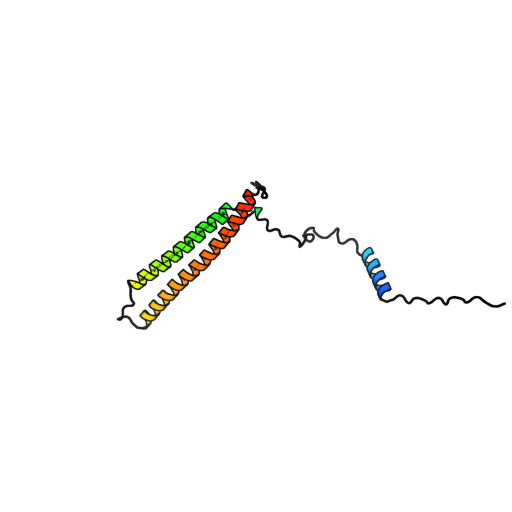CA 1
ATOM 618 C C . THR A 1 79 ? 3.672 -4.507 -12.974 1.00 80.19 79 THR A C 1
ATOM 620 O O . THR A 1 79 ? 4.575 -4.561 -13.810 1.00 80.19 79 THR A O 1
ATOM 623 N N . GLY A 1 80 ? 2.658 -5.380 -12.962 1.00 78.19 80 GLY A N 1
ATOM 624 C CA . GLY A 1 80 ? 2.521 -6.458 -13.947 1.00 78.19 80 GLY A CA 1
ATOM 625 C C . GLY A 1 80 ? 2.359 -5.943 -15.382 1.00 78.19 80 GLY A C 1
ATOM 626 O O . GLY A 1 80 ? 3.032 -6.427 -16.289 1.00 78.19 80 GLY A O 1
ATOM 627 N N . PHE A 1 81 ? 1.525 -4.918 -15.582 1.00 79.25 81 PHE A N 1
ATOM 628 C CA . PHE A 1 81 ? 1.317 -4.289 -16.890 1.00 79.25 81 PHE A CA 1
ATOM 629 C C . PHE A 1 81 ? 2.579 -3.598 -17.425 1.00 79.25 81 PHE A C 1
ATOM 631 O O . PHE A 1 81 ? 2.899 -3.691 -18.612 1.00 79.25 81 PHE A O 1
ATOM 638 N N . LEU A 1 82 ? 3.333 -2.925 -16.556 1.00 76.38 82 LEU A N 1
ATOM 639 C CA . LEU A 1 82 ? 4.609 -2.327 -16.930 1.00 76.38 82 LEU A CA 1
ATOM 640 C C . LEU A 1 82 ? 5.624 -3.406 -17.306 1.00 76.38 82 LEU A C 1
ATOM 642 O O . LEU A 1 82 ? 6.308 -3.273 -18.319 1.00 76.38 82 LEU A O 1
ATOM 646 N N . ALA A 1 83 ? 5.692 -4.502 -16.548 1.00 75.00 83 ALA A N 1
ATOM 647 C CA . ALA A 1 83 ? 6.580 -5.615 -16.863 1.00 75.00 83 ALA A CA 1
ATOM 648 C C . ALA A 1 83 ? 6.311 -6.191 -18.264 1.00 75.00 83 ALA A C 1
ATOM 650 O O . ALA A 1 83 ? 7.264 -6.387 -19.021 1.00 75.00 83 ALA A O 1
ATOM 651 N N . THR A 1 84 ? 5.038 -6.380 -18.638 1.00 76.62 84 THR A N 1
ATOM 652 C CA . THR A 1 84 ? 4.656 -6.821 -19.990 1.00 76.62 84 THR A CA 1
ATOM 653 C C . THR A 1 84 ? 4.978 -5.770 -21.048 1.00 76.62 84 THR A C 1
ATOM 655 O O . THR A 1 84 ? 5.571 -6.096 -22.072 1.00 76.62 84 THR A O 1
ATOM 658 N N . LYS A 1 85 ? 4.690 -4.488 -20.789 1.00 76.06 85 LYS A N 1
ATOM 659 C CA . LYS A 1 85 ? 4.971 -3.401 -21.742 1.00 76.06 85 LYS A CA 1
ATOM 660 C C . LYS A 1 85 ? 6.451 -3.257 -22.059 1.00 76.06 85 LYS A C 1
ATOM 662 O O . LYS A 1 85 ? 6.821 -3.030 -23.209 1.00 76.06 85 LYS A O 1
ATOM 667 N N . PHE A 1 86 ? 7.300 -3.435 -21.057 1.00 70.19 86 PHE A N 1
ATOM 668 C CA . PHE A 1 86 ? 8.737 -3.416 -21.254 1.00 70.19 86 PHE A CA 1
ATOM 669 C C . PHE A 1 86 ? 9.301 -4.722 -21.846 1.00 70.19 86 PHE A C 1
ATOM 671 O O . PHE A 1 86 ? 10.456 -4.747 -22.270 1.00 70.19 86 PHE A O 1
ATOM 678 N N . ALA A 1 87 ? 8.549 -5.825 -21.828 1.00 70.94 87 ALA A N 1
ATOM 679 C CA . ALA A 1 87 ? 8.904 -7.029 -22.579 1.00 70.94 87 ALA A CA 1
ATOM 680 C C . ALA A 1 87 ? 8.583 -6.862 -24.074 1.00 70.94 87 ALA A C 1
ATOM 682 O O . ALA A 1 87 ? 9.362 -7.294 -24.913 1.00 70.94 87 ALA A O 1
ATOM 683 N N . GLU A 1 88 ? 7.480 -6.180 -24.399 1.00 76.69 88 GLU A N 1
ATOM 684 C CA . GLU A 1 88 ? 7.078 -5.863 -25.779 1.00 76.69 88 GLU A CA 1
ATOM 685 C C . GLU A 1 88 ? 7.995 -4.832 -26.458 1.00 76.69 88 GLU A C 1
ATOM 687 O O . GLU A 1 88 ? 8.127 -4.847 -27.677 1.00 76.69 88 GLU A O 1
ATOM 692 N N . HIS A 1 89 ? 8.625 -3.941 -25.685 1.00 68.50 89 HIS A N 1
ATOM 693 C CA . HIS A 1 89 ? 9.513 -2.889 -26.195 1.00 68.50 89 HIS A CA 1
ATOM 694 C C . HIS A 1 89 ? 10.942 -3.086 -25.667 1.00 68.50 89 HIS A C 1
ATOM 696 O O . HIS A 1 89 ? 11.345 -2.406 -24.714 1.00 68.50 89 HIS A O 1
ATOM 702 N N . PRO A 1 90 ? 11.715 -4.030 -26.237 1.00 66.38 90 PRO A N 1
ATOM 703 C CA . PRO A 1 90 ? 13.131 -4.145 -25.925 1.00 66.38 90 PRO A CA 1
ATOM 704 C C . PRO A 1 90 ? 13.869 -2.856 -26.337 1.00 66.38 90 PRO A C 1
ATOM 706 O O . PRO A 1 90 ? 13.475 -2.212 -27.314 1.00 66.38 90 PRO A O 1
ATOM 709 N N . PRO A 1 91 ? 14.926 -2.446 -25.608 1.00 66.69 91 PRO A N 1
ATOM 710 C CA . PRO A 1 91 ? 15.751 -1.316 -26.014 1.00 66.69 91 PRO A CA 1
ATOM 711 C C . PRO A 1 91 ? 16.291 -1.579 -27.418 1.00 66.69 91 PRO A C 1
ATOM 713 O O . PRO A 1 91 ? 16.952 -2.588 -27.644 1.00 66.69 91 PRO A O 1
ATOM 716 N N . SER A 1 92 ? 15.989 -0.689 -28.358 1.00 67.31 92 SER A N 1
ATOM 717 C CA . SER A 1 92 ? 16.494 -0.768 -29.726 1.00 67.31 92 SER A CA 1
ATOM 718 C C . SER A 1 92 ? 18.024 -0.828 -29.708 1.00 67.31 92 SER A C 1
ATOM 720 O O . SER A 1 92 ? 18.674 0.093 -29.198 1.00 67.31 92 SER A O 1
ATOM 722 N N . GLU A 1 93 ? 18.587 -1.911 -30.249 1.00 63.97 93 GLU A N 1
ATOM 723 C CA . GLU A 1 93 ? 20.036 -2.159 -30.272 1.00 63.97 93 GLU A CA 1
ATOM 724 C C . GLU A 1 93 ? 20.796 -1.080 -31.065 1.00 63.97 93 GLU A C 1
ATOM 726 O O . GLU A 1 93 ? 21.944 -0.787 -30.744 1.00 63.97 93 GLU A O 1
ATOM 731 N N . ASP A 1 94 ? 20.113 -0.391 -31.985 1.00 66.75 94 ASP A N 1
ATOM 732 C CA . ASP A 1 94 ? 20.655 0.701 -32.808 1.00 66.75 94 ASP A CA 1
ATOM 733 C C . ASP A 1 94 ? 20.693 2.081 -32.116 1.00 66.75 94 ASP A C 1
ATOM 735 O O . ASP A 1 94 ? 21.202 3.054 -32.677 1.00 66.75 94 ASP A O 1
ATOM 739 N N . ALA A 1 95 ? 20.139 2.221 -30.906 1.00 63.53 95 ALA A N 1
ATOM 740 C CA . ALA A 1 95 ? 20.118 3.504 -30.199 1.00 63.53 95 ALA A CA 1
ATOM 741 C C . ALA A 1 95 ? 21.453 3.814 -29.498 1.00 63.53 95 ALA A C 1
ATOM 743 O O . ALA A 1 95 ? 22.120 2.930 -28.965 1.00 63.53 95 ALA A O 1
ATOM 744 N N . PHE A 1 96 ? 21.803 5.105 -29.412 1.00 75.12 96 PHE A N 1
ATOM 745 C CA . PHE A 1 96 ? 22.959 5.591 -28.646 1.00 75.12 96 PHE A CA 1
ATOM 746 C C . PHE A 1 96 ? 23.018 4.964 -27.240 1.00 75.12 96 PHE A C 1
ATOM 748 O O . PHE A 1 96 ? 22.032 4.982 -26.500 1.00 75.12 96 PHE A O 1
ATOM 755 N N . TYR A 1 97 ? 24.207 4.503 -26.834 1.00 79.69 97 TYR A N 1
ATOM 756 C CA . TYR A 1 97 ? 24.474 3.815 -25.558 1.00 79.69 97 TYR A CA 1
ATOM 757 C C . TYR A 1 97 ? 23.872 4.505 -24.317 1.00 79.69 97 TYR A C 1
ATOM 759 O O . TYR A 1 97 ? 23.393 3.857 -23.384 1.00 79.69 97 TYR A O 1
ATOM 767 N N . VAL A 1 98 ? 23.866 5.842 -24.307 1.00 78.62 98 VAL A N 1
ATOM 768 C CA . VAL A 1 98 ? 23.317 6.652 -23.208 1.00 78.62 98 VAL A CA 1
ATOM 769 C C . VAL A 1 98 ? 21.801 6.466 -23.066 1.00 78.62 98 VAL A C 1
ATOM 771 O O . VAL A 1 98 ? 21.297 6.352 -21.950 1.00 78.62 98 VAL A O 1
ATOM 774 N N . ILE A 1 99 ? 21.079 6.379 -24.186 1.00 79.69 99 ILE A N 1
ATOM 775 C CA . ILE A 1 99 ? 19.619 6.227 -24.215 1.00 79.69 99 ILE A CA 1
ATOM 776 C C . ILE A 1 99 ? 19.232 4.845 -23.683 1.00 79.69 99 ILE A C 1
ATOM 778 O O . ILE A 1 99 ? 18.323 4.733 -22.865 1.00 79.69 99 ILE A O 1
ATOM 782 N N . GLN A 1 100 ? 19.969 3.798 -24.063 1.00 80.75 100 GLN A N 1
ATOM 783 C CA . GLN A 1 100 ? 19.723 2.438 -23.573 1.00 80.75 100 GLN A CA 1
ATOM 784 C C . GLN A 1 100 ? 19.860 2.345 -22.047 1.00 80.75 100 GLN A C 1
ATOM 786 O O . GLN A 1 100 ? 18.972 1.815 -21.377 1.00 80.75 100 GLN A O 1
ATOM 791 N N . ARG A 1 101 ? 20.926 2.919 -21.469 1.00 81.88 101 ARG A N 1
ATOM 792 C CA . ARG A 1 101 ? 21.088 2.971 -20.006 1.00 81.88 101 ARG A CA 1
ATOM 793 C C . ARG A 1 101 ? 19.953 3.734 -19.331 1.00 81.88 101 ARG A C 1
ATOM 795 O O . ARG A 1 101 ? 19.443 3.262 -18.318 1.00 81.88 101 ARG A O 1
ATOM 802 N N . ALA A 1 102 ? 19.548 4.877 -19.885 1.00 81.88 102 ALA A N 1
ATOM 803 C CA . ALA A 1 102 ? 18.449 5.668 -19.340 1.00 81.88 102 ALA A CA 1
ATOM 804 C C . ALA A 1 102 ? 17.129 4.878 -19.325 1.00 81.88 102 ALA A C 1
ATOM 806 O O . ALA A 1 102 ? 16.440 4.857 -18.309 1.00 81.88 102 ALA A O 1
ATOM 807 N N . VAL A 1 103 ? 16.810 4.159 -20.405 1.00 83.69 103 VAL A N 1
ATOM 808 C CA . VAL A 1 103 ? 15.600 3.322 -20.489 1.00 83.69 103 VAL A CA 1
ATOM 809 C C . VAL A 1 103 ? 15.627 2.192 -19.457 1.00 83.69 103 VAL A C 1
ATOM 811 O O . VAL A 1 103 ? 14.630 1.953 -18.775 1.00 83.69 103 VAL A O 1
ATOM 814 N N . VAL A 1 104 ? 16.772 1.522 -19.291 1.00 83.31 104 VAL A N 1
ATOM 815 C CA . VAL A 1 104 ? 16.928 0.453 -18.291 1.00 83.31 104 VAL A CA 1
ATOM 816 C C . VAL A 1 104 ? 16.786 0.996 -16.865 1.00 83.31 104 VAL A C 1
ATOM 818 O O . VAL A 1 104 ? 16.097 0.380 -16.053 1.00 83.31 104 VAL A O 1
ATOM 821 N N . LEU A 1 105 ? 17.375 2.160 -16.572 1.00 87.56 105 LEU A N 1
ATOM 822 C CA . LEU A 1 105 ? 17.245 2.853 -15.285 1.00 87.56 105 LEU A CA 1
ATOM 823 C C . LEU A 1 105 ? 15.790 3.227 -14.983 1.00 87.56 105 LEU A C 1
ATOM 825 O O . LEU A 1 105 ? 15.296 2.951 -13.896 1.00 87.56 105 LEU A O 1
ATOM 829 N N . VAL A 1 106 ? 15.077 3.811 -15.948 1.00 86.38 106 VAL A N 1
ATOM 830 C CA . VAL A 1 106 ? 13.668 4.183 -15.761 1.00 86.38 106 VAL A CA 1
ATOM 831 C C . VAL A 1 106 ? 12.806 2.938 -15.554 1.00 86.38 106 VAL A C 1
ATOM 833 O O . VAL A 1 106 ? 11.950 2.940 -14.672 1.00 86.38 106 VAL A O 1
ATOM 836 N N . ARG A 1 107 ? 13.054 1.841 -16.281 1.00 84.88 107 ARG A N 1
ATOM 837 C CA . ARG A 1 107 ? 12.337 0.567 -16.096 1.00 84.88 107 ARG A CA 1
ATOM 838 C C . ARG A 1 107 ? 12.497 0.025 -14.678 1.00 84.88 107 ARG A C 1
ATOM 840 O O . ARG A 1 107 ? 11.499 -0.324 -14.050 1.00 84.88 107 ARG A O 1
ATOM 847 N N . THR A 1 108 ? 13.722 -0.033 -14.161 1.00 88.38 108 THR A N 1
ATOM 848 C CA . THR A 1 108 ? 13.987 -0.552 -12.811 1.00 88.38 108 THR A CA 1
ATOM 849 C C . THR A 1 108 ? 13.480 0.386 -11.723 1.00 88.38 108 THR A C 1
ATOM 851 O O . THR A 1 108 ? 12.865 -0.086 -10.771 1.00 88.38 108 THR A O 1
ATOM 854 N N . MET A 1 109 ? 13.650 1.701 -11.883 1.00 88.25 109 MET A N 1
ATOM 855 C CA . MET A 1 109 ? 13.102 2.700 -10.961 1.00 88.25 109 MET A CA 1
ATOM 856 C C . MET A 1 109 ? 11.579 2.647 -10.908 1.00 88.25 109 MET A C 1
ATOM 858 O O . MET A 1 109 ? 11.002 2.715 -9.829 1.00 88.25 109 MET A O 1
ATOM 862 N N . THR A 1 110 ? 10.923 2.481 -12.055 1.00 87.81 110 THR A N 1
ATOM 863 C CA . THR A 1 110 ? 9.463 2.441 -12.115 1.00 87.81 110 THR A CA 1
ATOM 864 C C . THR A 1 110 ? 8.946 1.138 -11.509 1.00 87.81 110 THR A C 1
ATOM 866 O O . THR A 1 110 ? 8.170 1.175 -10.563 1.00 87.81 110 THR A O 1
ATOM 869 N N . VAL A 1 111 ? 9.430 -0.026 -11.955 1.00 86.94 111 VAL A N 1
ATOM 870 C CA . VAL A 1 111 ? 9.004 -1.323 -11.391 1.00 86.94 111 VAL A CA 1
ATOM 871 C C . VAL A 1 111 ? 9.307 -1.404 -9.890 1.00 86.94 111 VAL A C 1
ATOM 873 O O . VAL A 1 111 ? 8.447 -1.813 -9.111 1.00 86.94 111 VAL A O 1
ATOM 876 N N . GLY A 1 112 ? 10.493 -0.956 -9.469 1.00 86.88 112 GLY A N 1
ATOM 877 C CA . GLY A 1 112 ? 10.872 -0.885 -8.059 1.00 86.88 112 GLY A CA 1
ATOM 878 C C . GLY A 1 112 ? 9.998 0.084 -7.259 1.00 86.88 112 GLY A C 1
ATOM 879 O O . GLY A 1 112 ? 9.520 -0.269 -6.184 1.00 86.88 112 GLY A O 1
ATOM 880 N N . GLY A 1 113 ? 9.724 1.274 -7.798 1.00 89.69 113 GLY A N 1
ATOM 881 C CA . GLY A 1 113 ? 8.894 2.296 -7.160 1.00 89.69 113 GLY A CA 1
ATOM 882 C C . GLY A 1 113 ? 7.439 1.861 -6.985 1.00 89.69 113 GLY A C 1
ATOM 883 O O . GLY A 1 113 ? 6.887 2.000 -5.895 1.00 89.69 113 GLY A O 1
ATOM 884 N N . PHE A 1 114 ? 6.833 1.259 -8.012 1.00 87.56 114 PHE A N 1
ATOM 885 C CA . PHE A 1 114 ? 5.477 0.709 -7.919 1.00 87.56 114 PHE A CA 1
ATOM 886 C C . PHE A 1 114 ? 5.404 -0.473 -6.942 1.00 87.56 114 PHE A C 1
ATOM 888 O O . PHE A 1 114 ? 4.443 -0.572 -6.178 1.00 87.56 114 PHE A O 1
ATOM 895 N N . SER A 1 115 ? 6.431 -1.331 -6.904 1.00 86.25 115 SER A N 1
ATOM 896 C CA . SER A 1 115 ? 6.521 -2.419 -5.922 1.00 86.25 115 SER A CA 1
ATOM 897 C C . SER A 1 115 ? 6.609 -1.895 -4.487 1.00 86.25 115 SER A C 1
ATOM 899 O O . SER A 1 115 ? 5.922 -2.407 -3.605 1.00 86.25 115 SER A O 1
ATOM 901 N N . LEU A 1 116 ? 7.427 -0.867 -4.243 1.00 89.56 116 LEU A N 1
ATOM 902 C CA . LEU A 1 116 ? 7.567 -0.252 -2.922 1.00 89.56 116 LEU A CA 1
ATOM 903 C C . LEU A 1 116 ? 6.265 0.428 -2.486 1.00 89.56 116 LEU A C 1
ATOM 905 O O . LEU A 1 116 ? 5.793 0.208 -1.372 1.00 89.56 116 LEU A O 1
ATOM 909 N N . ALA A 1 117 ? 5.653 1.204 -3.382 1.00 87.88 117 ALA A N 1
ATOM 910 C CA . ALA A 1 117 ? 4.386 1.865 -3.107 1.00 87.88 117 ALA A CA 1
ATOM 911 C C . ALA A 1 117 ? 3.278 0.848 -2.793 1.00 87.88 117 ALA A C 1
ATOM 913 O O . ALA A 1 117 ? 2.582 1.002 -1.793 1.00 87.88 117 ALA A O 1
ATOM 914 N N . SER A 1 118 ? 3.161 -0.229 -3.583 1.00 89.31 118 SER A N 1
ATOM 915 C CA . SER A 1 118 ? 2.215 -1.325 -3.318 1.00 89.31 118 SER A CA 1
ATOM 916 C C . SER A 1 118 ? 2.392 -1.902 -1.910 1.00 89.31 118 SER A C 1
ATOM 918 O O . SER A 1 118 ? 1.398 -2.109 -1.211 1.00 89.31 118 SER A O 1
ATOM 920 N N . GLY A 1 119 ? 3.643 -2.085 -1.472 1.00 87.19 119 GLY A N 1
ATOM 921 C CA . GLY A 1 119 ? 3.978 -2.548 -0.127 1.00 87.19 119 GLY A CA 1
ATOM 922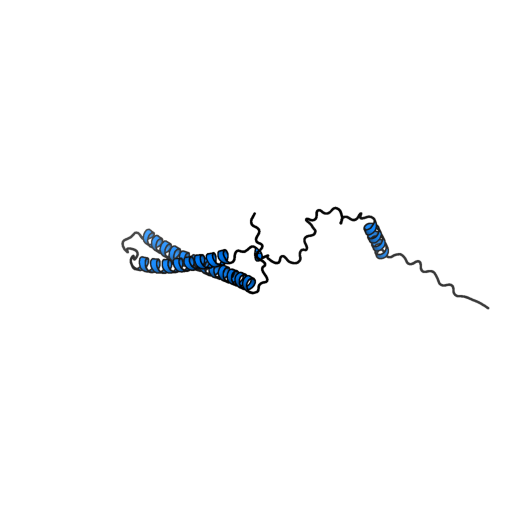 C C . GLY A 1 119 ? 3.505 -1.597 0.974 1.00 87.19 119 GLY A C 1
ATOM 923 O O . GLY A 1 119 ? 2.827 -2.039 1.898 1.00 87.19 119 GLY A O 1
ATOM 924 N N . ILE A 1 120 ? 3.796 -0.296 0.857 1.00 92.50 120 ILE A N 1
ATOM 925 C CA . ILE A 1 120 ? 3.373 0.713 1.847 1.00 92.50 120 ILE A CA 1
ATOM 926 C C . ILE A 1 120 ? 1.846 0.754 1.940 1.00 92.50 120 ILE A C 1
ATOM 928 O O . ILE A 1 120 ? 1.298 0.582 3.024 1.00 92.50 120 ILE A O 1
ATOM 932 N N . PHE A 1 121 ? 1.155 0.890 0.804 1.00 88.81 121 PHE A N 1
ATOM 933 C CA . PHE A 1 121 ? -0.309 0.890 0.775 1.00 88.81 121 PHE A CA 1
ATOM 934 C C . PHE A 1 121 ? -0.900 -0.424 1.305 1.00 88.81 121 PHE A C 1
ATOM 936 O O . PHE A 1 121 ? -1.936 -0.402 1.962 1.00 88.81 121 PHE A O 1
ATOM 943 N N . GLY A 1 122 ? -0.237 -1.562 1.079 1.00 89.19 122 GLY A N 1
ATOM 944 C CA . GLY A 1 122 ? -0.656 -2.855 1.619 1.00 89.19 122 GLY A CA 1
ATOM 945 C C . GLY A 1 122 ? -0.579 -2.906 3.147 1.00 89.19 122 GLY A C 1
ATOM 946 O O . GLY A 1 122 ? -1.544 -3.303 3.800 1.00 89.19 122 GLY A O 1
ATOM 947 N N . VAL A 1 123 ? 0.533 -2.448 3.730 1.00 92.56 123 VAL A N 1
ATOM 948 C CA . VAL A 1 123 ? 0.701 -2.378 5.192 1.00 92.56 123 VAL A CA 1
ATOM 949 C C . VAL A 1 123 ? -0.273 -1.371 5.806 1.00 92.56 123 VAL A C 1
ATOM 951 O O . VAL A 1 123 ? -0.908 -1.672 6.814 1.00 92.56 123 VAL A O 1
ATOM 954 N N . THR A 1 124 ? -0.453 -0.205 5.182 1.00 92.69 124 THR A N 1
ATOM 955 C CA . THR A 1 124 ? -1.432 0.798 5.622 1.00 92.69 124 THR A CA 1
ATOM 956 C C . THR A 1 124 ? -2.853 0.240 5.591 1.00 92.69 124 THR A C 1
ATOM 958 O O . THR A 1 124 ? -3.579 0.382 6.571 1.00 92.69 124 THR A O 1
ATOM 961 N N . ALA A 1 125 ? -3.244 -0.450 4.517 1.00 88.50 125 ALA A N 1
ATOM 962 C CA . ALA A 1 125 ? -4.557 -1.081 4.418 1.00 88.50 125 ALA A CA 1
ATOM 963 C C . ALA A 1 125 ? -4.777 -2.115 5.529 1.00 88.50 125 ALA A C 1
ATOM 965 O O . ALA A 1 125 ? -5.847 -2.149 6.133 1.00 88.50 125 ALA A O 1
ATOM 966 N N . PHE A 1 126 ? -3.753 -2.913 5.845 1.00 91.00 126 PHE A N 1
ATOM 967 C CA . PHE A 1 126 ? -3.809 -3.868 6.947 1.00 91.00 126 PHE A CA 1
ATOM 968 C C . PHE A 1 126 ? -3.954 -3.176 8.312 1.00 91.00 126 PHE A C 1
ATOM 970 O O . PHE A 1 126 ? -4.775 -3.595 9.125 1.00 91.00 126 PHE A O 1
ATOM 977 N N . GLY A 1 127 ? -3.212 -2.091 8.551 1.00 88.69 127 GLY A N 1
ATOM 978 C CA . GLY A 1 127 ? -3.314 -1.300 9.780 1.00 88.69 127 GLY A CA 1
ATOM 979 C C . GLY A 1 127 ? -4.695 -0.668 9.968 1.00 88.69 127 GLY A C 1
ATOM 980 O O . GLY A 1 127 ? -5.295 -0.807 11.034 1.00 88.69 127 GLY A O 1
ATOM 981 N N . LEU A 1 128 ? -5.240 -0.044 8.918 1.00 88.94 128 LEU A N 1
ATOM 982 C CA . LEU A 1 128 ? -6.595 0.521 8.941 1.00 88.94 128 LEU A CA 1
ATOM 983 C C . LEU A 1 128 ? -7.655 -0.567 9.133 1.00 88.94 128 LEU A C 1
ATOM 985 O O . LEU A 1 128 ? -8.621 -0.357 9.862 1.00 88.94 128 LEU A O 1
ATOM 989 N N . PHE A 1 129 ? -7.470 -1.738 8.522 1.00 88.75 129 PHE A N 1
ATOM 990 C CA . PHE A 1 129 ? -8.380 -2.865 8.695 1.00 88.75 129 PHE A CA 1
ATOM 991 C C . PHE A 1 129 ? -8.372 -3.394 10.134 1.00 88.75 129 PHE A C 1
ATOM 993 O O . PHE A 1 129 ? -9.435 -3.598 10.716 1.00 88.75 129 PHE A O 1
ATOM 1000 N N . ALA A 1 130 ? -7.192 -3.576 10.732 1.00 89.56 130 ALA A N 1
ATOM 1001 C CA . ALA A 1 130 ? -7.059 -4.019 12.118 1.00 89.56 130 ALA A CA 1
ATOM 1002 C C . ALA A 1 130 ? -7.682 -3.014 13.101 1.00 89.56 130 ALA A C 1
ATOM 1004 O O . ALA A 1 130 ? -8.384 -3.417 14.031 1.00 89.56 130 ALA A O 1
ATOM 1005 N N . LEU A 1 131 ? -7.474 -1.713 12.867 1.00 86.81 131 LEU A N 1
ATOM 1006 C CA . LEU A 1 131 ? -8.104 -0.655 13.653 1.00 86.81 131 LEU A CA 1
ATOM 1007 C C . LEU A 1 131 ? -9.629 -0.691 13.502 1.00 86.81 131 LEU A C 1
ATOM 1009 O O . LEU A 1 131 ? -10.331 -0.779 14.505 1.00 86.81 131 LEU A O 1
ATOM 1013 N N . GLY A 1 132 ? -10.141 -0.711 12.269 1.00 84.25 132 GLY A N 1
ATOM 1014 C CA . GLY A 1 132 ? -11.577 -0.773 11.994 1.00 84.25 132 GLY A CA 1
ATOM 1015 C C . GLY A 1 132 ? -12.244 -2.007 12.607 1.00 84.25 132 GLY A C 1
ATOM 1016 O O . GLY A 1 132 ? -13.330 -1.900 13.169 1.00 84.25 132 GLY A O 1
ATOM 1017 N N . LEU A 1 133 ? -11.574 -3.165 12.587 1.00 86.50 133 LEU A N 1
ATOM 1018 C CA . LEU A 1 133 ? -12.063 -4.378 13.242 1.00 86.50 133 LEU A CA 1
ATOM 1019 C C . LEU A 1 133 ? -12.134 -4.213 14.765 1.00 86.50 133 LEU A C 1
ATOM 1021 O O . LEU A 1 133 ? -13.117 -4.630 15.374 1.00 86.50 133 LEU A O 1
ATOM 1025 N N . ARG A 1 134 ? -11.131 -3.575 15.384 1.00 84.19 134 ARG A N 1
ATOM 1026 C CA . ARG A 1 134 ? -11.139 -3.284 16.825 1.00 84.19 134 ARG A CA 1
ATOM 1027 C C . ARG A 1 134 ? -12.294 -2.356 17.206 1.00 84.19 134 ARG A C 1
ATOM 1029 O O . ARG A 1 134 ? -12.980 -2.643 18.184 1.00 84.19 134 ARG A O 1
ATOM 1036 N N . VAL A 1 135 ? -12.537 -1.296 16.431 1.00 83.38 135 VAL A N 1
ATOM 1037 C CA . VAL A 1 135 ? -13.666 -0.378 16.672 1.00 83.38 135 VAL A CA 1
ATOM 1038 C C . VAL A 1 135 ? -15.002 -1.095 16.469 1.00 83.38 135 VAL A C 1
ATOM 1040 O O . VAL A 1 135 ? -15.900 -0.969 17.295 1.00 83.38 135 VAL A O 1
ATOM 1043 N N . LEU A 1 136 ? -15.122 -1.912 15.418 1.00 82.88 136 LEU A N 1
ATOM 1044 C CA . LEU A 1 136 ? -16.331 -2.685 15.137 1.00 82.88 136 LEU A CA 1
ATOM 1045 C C . LEU A 1 136 ? -16.660 -3.662 16.274 1.00 82.88 136 LEU A C 1
ATOM 1047 O O . LEU A 1 136 ? -17.815 -3.760 16.679 1.00 82.88 136 LEU A O 1
ATOM 1051 N N . ILE A 1 137 ? -15.652 -4.353 16.817 1.00 83.75 137 ILE A N 1
ATOM 1052 C CA . ILE A 1 137 ? -15.824 -5.224 17.987 1.00 83.75 137 ILE A CA 1
ATOM 1053 C C . ILE A 1 137 ? -16.255 -4.401 19.210 1.00 83.75 137 ILE A C 1
ATOM 1055 O O . ILE A 1 137 ? -17.203 -4.798 19.882 1.00 83.75 137 ILE A O 1
ATOM 1059 N N . GLY A 1 138 ? -15.631 -3.246 19.470 1.00 78.81 138 GLY A N 1
ATOM 1060 C CA . GLY A 1 138 ? -16.032 -2.346 20.562 1.00 78.81 138 GLY A CA 1
ATOM 1061 C C . GLY A 1 138 ? -17.482 -1.857 20.446 1.00 78.81 138 GLY A C 1
ATOM 1062 O O . GLY A 1 138 ? -18.204 -1.809 21.441 1.00 78.81 138 GLY A O 1
ATOM 1063 N N . LEU A 1 139 ? -17.943 -1.595 19.219 1.00 76.69 139 LEU A N 1
ATOM 1064 C CA . LEU A 1 139 ? -19.330 -1.226 18.933 1.00 76.69 139 LEU A CA 1
ATOM 1065 C C . LEU A 1 139 ? -20.301 -2.391 19.191 1.00 76.69 139 LEU A C 1
ATOM 1067 O O . LEU A 1 139 ? -21.349 -2.201 19.800 1.00 76.69 139 LEU A O 1
ATOM 1071 N N . LEU A 1 140 ? -19.956 -3.605 18.746 1.00 78.25 140 LEU A N 1
ATOM 1072 C CA . LEU A 1 140 ? -20.786 -4.808 18.902 1.00 78.25 140 LEU A CA 1
ATOM 1073 C C . LEU A 1 140 ? -20.891 -5.294 20.353 1.00 78.25 140 LEU A C 1
ATOM 1075 O O . LEU A 1 140 ? -21.929 -5.828 20.738 1.00 78.25 140 LEU A O 1
ATOM 1079 N N . VAL A 1 141 ? -19.834 -5.119 21.151 1.00 82.00 141 VAL A N 1
ATOM 1080 C CA . VAL A 1 141 ? -19.807 -5.493 22.577 1.00 82.00 141 VAL A CA 1
ATOM 1081 C C . VAL A 1 141 ? -20.628 -4.516 23.438 1.00 82.00 141 VAL A C 1
ATOM 1083 O O . VAL A 1 141 ? -20.990 -4.847 24.564 1.00 82.00 141 VAL A O 1
ATOM 1086 N N . GLY A 1 142 ? -21.031 -3.364 22.888 1.00 61.38 142 GLY A N 1
ATOM 1087 C CA . GLY A 1 142 ? -21.973 -2.444 23.531 1.00 61.38 142 GLY A CA 1
ATOM 1088 C C . GLY A 1 142 ? -21.350 -1.526 24.586 1.00 61.38 142 GLY A C 1
ATOM 1089 O O . GLY A 1 142 ? -22.084 -0.952 25.387 1.00 61.38 142 GLY A O 1
ATOM 1090 N N . GLU A 1 143 ? -20.020 -1.376 24.590 1.00 57.16 143 GLU A N 1
ATOM 1091 C CA . GLU A 1 143 ? -19.303 -0.462 25.496 1.00 57.16 143 GLU A CA 1
ATOM 1092 C C . GLU A 1 143 ? -19.212 0.982 24.968 1.00 57.16 143 GLU A C 1
ATOM 1094 O O . GLU A 1 143 ? -18.992 1.891 25.765 1.00 57.16 143 GLU A O 1
ATOM 1099 N N . LEU A 1 144 ? -19.445 1.218 23.670 1.00 54.22 144 LEU A N 1
ATOM 1100 C CA . LEU A 1 144 ? -19.434 2.557 23.065 1.00 54.22 144 LEU A CA 1
ATOM 1101 C C . LEU A 1 144 ? -20.866 3.125 23.022 1.00 54.22 144 LEU A C 1
ATOM 1103 O O . LEU A 1 144 ? -21.735 2.600 22.315 1.00 54.22 144 LEU A O 1
ATOM 1107 N N . ARG A 1 145 ? -21.149 4.182 23.796 1.00 50.34 145 ARG A N 1
ATOM 1108 C CA . ARG A 1 145 ? -22.433 4.904 23.721 1.00 50.34 145 ARG A CA 1
ATOM 1109 C C . ARG A 1 145 ? -22.298 5.905 22.577 1.00 50.34 145 ARG A C 1
ATOM 1111 O O . ARG A 1 145 ? -21.516 6.837 22.724 1.00 50.34 145 ARG A O 1
ATOM 1118 N N . PRO A 1 146 ? -23.097 5.818 21.498 1.00 48.47 146 PRO A N 1
ATOM 1119 C CA . PRO A 1 146 ? -23.062 6.833 20.454 1.00 48.47 146 PRO A CA 1
ATOM 1120 C C . PRO A 1 146 ? -23.459 8.174 21.076 1.00 48.47 146 PRO A C 1
ATOM 1122 O O . PRO A 1 146 ? -24.634 8.401 21.388 1.00 48.47 146 PRO A O 1
ATOM 1125 N N . SER A 1 147 ? -22.489 9.063 21.308 1.00 52.53 147 SER A N 1
ATOM 1126 C CA . SER A 1 147 ? -22.799 10.431 21.688 1.00 52.53 147 SER A CA 1
ATOM 1127 C C . SER A 1 147 ? -23.307 11.132 20.433 1.00 52.53 147 SER A C 1
ATOM 1129 O O . SER A 1 147 ? -22.589 11.611 19.564 1.00 52.53 147 SER A O 1
ATOM 1131 N N . THR A 1 148 ? -24.629 11.105 20.299 1.00 52.22 148 THR A N 1
ATOM 1132 C CA . THR A 1 148 ? -25.357 11.951 19.368 1.00 52.22 148 THR A CA 1
ATOM 1133 C C . THR A 1 148 ? -25.209 13.398 19.843 1.00 52.22 148 THR A C 1
ATOM 1135 O O . THR A 1 148 ? -26.068 13.918 20.546 1.00 52.22 148 THR A O 1
ATOM 1138 N N . ASN A 1 149 ? -24.116 14.072 19.492 1.00 40.38 149 ASN A N 1
ATOM 1139 C CA . ASN A 1 149 ? -24.069 15.528 19.568 1.00 40.38 149 ASN A CA 1
ATOM 1140 C C . ASN A 1 149 ? -24.029 16.097 18.154 1.00 40.38 149 ASN A C 1
ATOM 1142 O O . ASN A 1 149 ? -22.979 16.338 17.571 1.00 40.38 149 ASN A O 1
ATOM 1146 N N . LYS A 1 150 ? -25.231 16.283 17.604 1.00 46.22 150 LYS A N 1
ATOM 1147 C CA . LYS A 1 150 ? -25.455 17.307 16.593 1.00 46.22 150 LYS A CA 1
ATOM 1148 C C . LYS A 1 150 ? -25.449 18.651 17.316 1.00 46.22 150 LYS A C 1
ATOM 1150 O O . LYS A 1 150 ? -26.401 18.924 18.049 1.00 46.22 150 LYS A O 1
ATOM 1155 N N . GLN A 1 151 ? -24.443 19.473 17.047 1.00 36.88 151 GLN A N 1
ATOM 1156 C CA . GLN A 1 151 ? -24.599 20.924 16.960 1.00 36.88 151 GLN A CA 1
ATOM 1157 C C . GLN A 1 151 ? -23.911 21.404 15.691 1.00 36.88 151 GLN A C 1
ATOM 1159 O O . GLN A 1 151 ? -22.751 20.997 15.471 1.00 36.88 151 GLN A O 1
#